Protein 1QW2 (pdb70)

Radius of gyration: 13.78 Å; Cα contacts (8 Å, |Δi|>4): 180; chains: 1; bounding box: 26×40×32 Å

Sequence (97 aa):
NYFQGHMQIDSIEIGGKVYQFFKSDLGNAPLLFIKGSKGYACGYLNETSNKVGDIAVRVGVKTLDDLSAKVVEASQEAQKVGINPGDVLRNVIDKLG

Solvent-accessible surface area: 6089 Å² total

CATH classification: 3.30.1980.10

Foldseek 3Di:
DDDDPKDDWDWDADPNFIWIWDWICDDPAIDIKIAGPQAIEEPVDDVVCQVVVGFYFYFVDRDPVVCQTFTQDTHPNVVVVPHDGGHRCVVCVVVRD

InterPro domains:
  IPR014931 Protein of unknown function DUF1805 [PF08827] (37-95)
  IPR036493 Hypothetical protein YunC superfamily [G3DSA:3.30.1980.10] (1-95)
  IPR036493 Hypothetical protein YunC superfamily [SSF102891] (1-95)

Secondary structure (DSSP, 8-state):
--------EEEEEETTEEEEEEEE--SSS-EEEEE-SS-B--TT---HHHHTT--BEE----SS----SBPSEE-HHHHHTT--TT-BHHHHGGGG-

B-factor: mean 19.87, std 9.36, range [7.32, 68.82]

Structure (mmCIF, N/CA/C/O backbone):
data_1QW2
#
_entry.id   1QW2
#
_cell.length_a   35.642
_cell.length_b   48.060
_cell.length_c   110.382
_cell.angle_alpha   90.00
_cell.angle_beta   90.00
_cell.angle_gamma   90.00
#
_symmetry.space_group_name_H-M   'I 2 2 2'
#
loop_
_entity.id
_entity.type
_entity.pdbx_description
1 polymer 'conserved hypothetical protein TA1206'
2 water water
#
loop_
_atom_site.group_PDB
_atom_site.id
_atom_site.type_symbol
_atom_site.label_atom_id
_atom_site.label_alt_id
_atom_site.label_comp_id
_atom_site.label_asym_id
_atom_site.label_entity_id
_atom_site.label_seq_id
_atom_site.pdbx_PDB_ins_code
_atom_site.Cartn_x
_atom_site.Cartn_y
_atom_site.Cartn_z
_atom_site.occupancy
_atom_site.B_iso_or_equiv
_atom_site.auth_seq_id
_atom_site.auth_comp_id
_atom_site.auth_asym_id
_atom_site.auth_atom_id
_atom_site.pdbx_PDB_model_num
ATOM 1 N N . ASN A 1 1 ? 34.167 7.405 60.179 1.00 38.82 14 ASN A N 1
ATOM 2 C CA . ASN A 1 1 ? 33.223 6.763 61.136 1.00 38.90 14 ASN A CA 1
ATOM 3 C C . ASN A 1 1 ? 31.787 6.879 60.641 1.00 38.33 14 ASN A C 1
ATOM 4 O O . ASN A 1 1 ? 30.885 6.233 61.175 1.00 39.36 14 ASN A O 1
ATOM 9 N N . TYR A 1 2 ? 31.579 7.703 59.620 1.00 36.98 15 TYR A N 1
ATOM 10 C CA . TYR A 1 2 ? 30.247 7.902 59.063 1.00 35.08 15 TYR A CA 1
ATOM 11 C C . TYR A 1 2 ? 30.307 8.197 57.570 1.00 34.75 15 TYR A C 1
ATOM 12 O O . TYR A 1 2 ? 31.374 8.479 57.023 1.00 34.93 15 TYR A O 1
ATOM 21 N N . PHE A 1 3 ? 29.151 8.132 56.920 1.00 33.88 16 PHE A N 1
ATOM 22 C CA . PHE A 1 3 ? 29.048 8.401 55.492 1.00 33.85 16 PHE A CA 1
ATOM 23 C C . PHE A 1 3 ? 28.110 9.579 55.257 1.00 33.23 16 PHE A C 1
ATOM 24 O O . PHE A 1 3 ? 27.000 9.607 55.788 1.00 33.12 16 PHE A O 1
ATOM 32 N N . GLN A 1 4 ? 28.554 10.552 54.468 1.00 33.32 17 GLN A N 1
ATOM 33 C CA . GLN A 1 4 ? 27.724 11.715 54.170 1.00 33.00 17 GLN A CA 1
ATOM 34 C C . GLN A 1 4 ? 26.930 11.452 52.897 1.00 31.38 17 GLN A C 1
ATOM 35 O O . GLN A 1 4 ? 27.471 11.525 51.791 1.00 32.89 17 GLN A O 1
ATOM 41 N N . GLY A 1 5 ? 25.647 11.144 53.057 1.00 29.71 18 GLY A N 1
ATOM 42 C CA . GLY A 1 5 ? 24.802 10.864 51.910 1.00 27.94 18 GLY A CA 1
ATOM 43 C C . GLY A 1 5 ? 24.352 12.106 51.165 1.00 27.26 18 GLY A C 1
ATOM 44 O O . GLY A 1 5 ? 24.224 12.093 49.940 1.00 27.41 18 GLY A O 1
ATOM 45 N N . HIS A 1 6 ? 24.105 13.181 51.905 1.00 24.26 19 HIS A N 1
ATOM 46 C CA . HIS A 1 6 ? 23.668 14.431 51.301 1.00 21.49 19 HIS A CA 1
ATOM 47 C C . HIS A 1 6 ? 24.129 15.621 52.134 1.00 20.07 19 HIS A C 1
ATOM 48 O O . HIS A 1 6 ? 24.147 15.558 53.362 1.00 20.21 19 HIS A O 1
ATOM 55 N N . MET A 1 7 ? 24.504 16.704 51.461 1.00 18.32 20 MET A N 1
ATOM 56 C CA . MET A 1 7 ? 24.953 17.907 52.149 1.00 16.12 20 MET A CA 1
ATOM 57 C C . MET A 1 7 ? 24.247 19.124 51.583 1.00 14.67 20 MET A C 1
ATOM 58 O O . MET A 1 7 ? 24.020 19.218 50.377 1.00 14.70 20 MET A O 1
ATOM 71 N N . GLN A 1 9 ? 23.892 23.598 52.276 1.00 12.06 22 GLN A N 1
ATOM 72 C CA . GLN A 1 9 ? 24.349 24.802 52.947 1.00 15.19 22 GLN A CA 1
ATOM 73 C C . GLN A 1 9 ? 23.378 25.914 52.605 1.00 15.35 22 GLN A C 1
ATOM 74 O O . GLN A 1 9 ? 22.999 26.082 51.446 1.00 14.66 22 GLN A O 1
ATOM 80 N N . ILE A 1 10 ? 22.971 26.668 53.617 1.00 14.61 23 ILE A N 1
A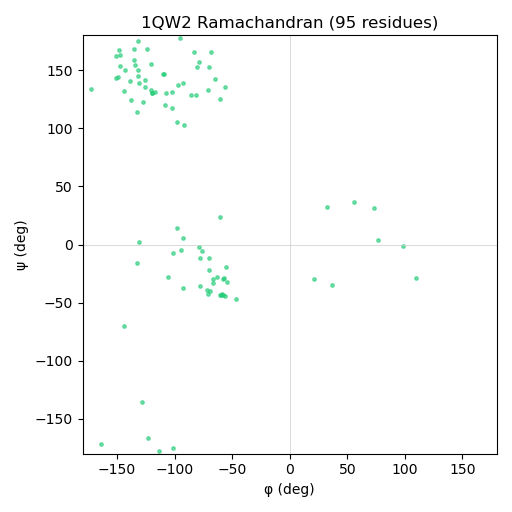TOM 81 C CA . ILE A 1 10 ? 22.046 27.774 53.427 1.00 17.39 23 ILE A CA 1
ATOM 82 C C . ILE A 1 10 ? 22.638 28.955 54.173 1.00 17.49 23 ILE A C 1
ATOM 83 O O . ILE A 1 10 ? 22.745 28.932 55.397 1.00 17.74 23 ILE A O 1
ATOM 88 N N . ASP A 1 11 ? 23.032 29.986 53.439 1.00 17.12 24 ASP A N 1
ATOM 89 C CA . ASP A 1 11 ? 23.630 31.150 54.068 1.00 16.91 24 ASP A CA 1
ATOM 90 C C . ASP A 1 11 ? 22.930 32.437 53.694 1.00 18.63 24 ASP A C 1
ATOM 91 O O . ASP A 1 11 ? 22.497 32.617 52.558 1.00 18.46 24 ASP A O 1
ATOM 96 N N . SER A 1 12 ? 22.814 33.329 54.668 1.00 17.86 25 SER A N 1
ATOM 97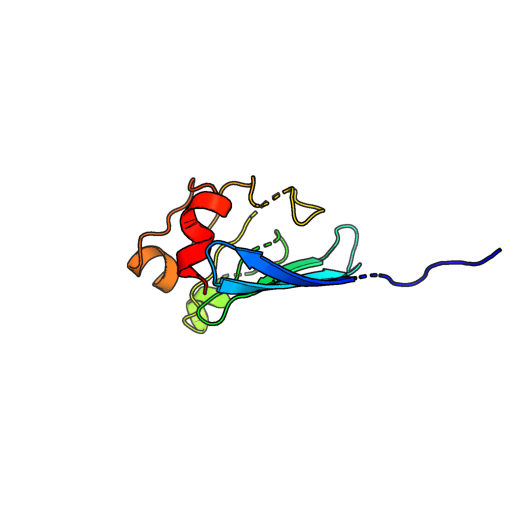 C CA . SER A 1 12 ? 22.214 34.630 54.436 1.00 20.25 25 SER A CA 1
ATOM 98 C C . SER A 1 12 ? 23.403 35.570 54.348 1.00 20.52 25 SER A C 1
ATOM 99 O O . SER A 1 12 ? 24.168 35.704 55.303 1.00 22.66 25 SER A O 1
ATOM 102 N N . ILE A 1 13 ? 23.575 36.202 53.195 1.00 21.39 26 ILE A N 1
ATOM 103 C CA . ILE A 1 13 ? 24.691 37.112 53.011 1.00 22.62 26 ILE A CA 1
ATOM 104 C C . ILE A 1 13 ? 24.207 38.507 52.667 1.00 23.53 26 ILE A C 1
ATOM 105 O O . ILE A 1 13 ? 23.103 38.687 52.153 1.00 23.28 26 ILE A O 1
ATOM 110 N N . GLU A 1 14 ? 25.040 39.496 52.967 1.00 24.56 27 GLU A N 1
ATOM 111 C CA . GLU A 1 14 ? 24.703 40.879 52.685 1.00 26.23 27 GLU A CA 1
ATOM 112 C C . GLU A 1 14 ? 25.741 41.463 51.739 1.00 26.55 27 GLU A C 1
ATOM 113 O O . GLU A 1 14 ? 26.946 41.326 51.957 1.00 25.10 27 GLU A O 1
ATOM 119 N N . ILE A 1 15 ? 25.259 42.100 50.678 1.00 27.14 28 ILE A N 1
ATOM 120 C CA . ILE A 1 15 ? 26.125 42.716 49.685 1.00 28.84 28 ILE A CA 1
ATOM 121 C C . ILE A 1 15 ? 25.528 44.065 49.322 1.00 29.82 28 ILE A C 1
ATOM 122 O O . ILE A 1 15 ? 24.365 44.148 48.930 1.00 30.07 28 ILE A O 1
ATOM 127 N N . GLY A 1 16 ? 26.323 45.120 49.460 1.00 31.25 29 GLY A N 1
ATOM 128 C CA . GLY A 1 16 ? 25.836 46.448 49.140 1.00 31.55 29 GLY A CA 1
ATOM 129 C C . GLY A 1 16 ? 24.576 46.797 49.909 1.00 31.91 29 GLY A C 1
ATOM 130 O O . GLY A 1 16 ? 23.682 47.455 49.379 1.00 33.31 29 GLY A O 1
ATOM 131 N N . 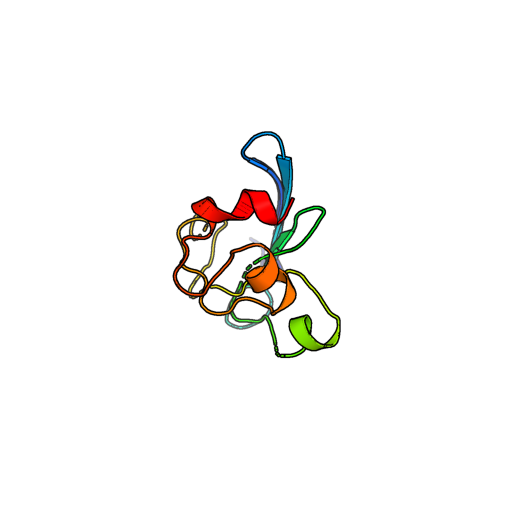GLY A 1 17 ? 24.499 46.343 51.156 1.00 31.96 30 GLY A N 1
ATOM 132 C CA . GLY A 1 17 ? 23.340 46.631 51.982 1.00 31.39 30 GLY A CA 1
ATOM 133 C C . GLY A 1 17 ? 22.097 45.818 51.672 1.00 31.04 30 GLY A C 1
ATOM 134 O O . GLY A 1 17 ? 21.043 46.040 52.269 1.00 31.64 30 GLY A O 1
ATOM 135 N N . LYS A 1 18 ? 22.208 44.877 50.740 1.00 29.64 31 LYS A N 1
ATOM 136 C CA . LYS A 1 18 ? 21.070 44.039 50.379 1.00 27.87 31 LYS A CA 1
ATOM 137 C C . LYS A 1 18 ? 21.284 42.610 50.863 1.00 25.36 31 LYS A C 1
ATOM 138 O O . LYS A 1 18 ? 22.413 42.124 50.909 1.00 24.58 31 LYS A O 1
ATOM 144 N N . VAL A 1 19 ? 20.193 41.946 51.230 1.00 24.88 32 VAL A N 1
ATOM 145 C CA . VAL A 1 19 ? 20.264 40.574 51.721 1.00 23.26 32 VAL A CA 1
ATOM 146 C C . VAL A 1 19 ? 19.965 39.564 50.619 1.00 21.47 32 VAL A C 1
ATOM 147 O O . VAL A 1 19 ? 19.037 39.742 49.828 1.00 22.18 32 VAL A O 1
ATOM 151 N N . TYR A 1 20 ? 20.759 38.499 50.579 1.00 18.28 33 TYR A N 1
ATOM 152 C CA . TYR A 1 20 ? 20.604 37.450 49.579 1.00 17.20 33 TYR A CA 1
ATOM 153 C C . TYR A 1 20 ? 20.683 36.090 50.250 1.00 16.67 33 TYR A C 1
ATOM 154 O O . TYR A 1 20 ? 21.302 35.939 51.304 1.00 17.50 33 TYR A O 1
ATOM 163 N N . GLN A 1 21 ? 20.057 35.097 49.633 1.00 15.40 34 GLN A N 1
ATOM 164 C CA . GLN A 1 21 ? 20.094 33.747 50.164 1.00 16.19 34 GLN A CA 1
ATOM 165 C C . GLN A 1 21 ? 20.974 32.899 49.256 1.00 15.06 34 GLN A C 1
ATOM 166 O O . GLN A 1 21 ? 20.709 32.788 48.057 1.00 14.41 34 GLN A O 1
ATOM 172 N N . PHE A 1 22 ? 22.040 32.339 49.816 1.00 13.32 35 PHE A N 1
ATOM 173 C CA . PHE A 1 22 ? 22.927 31.472 49.056 1.00 13.03 35 PHE A CA 1
ATOM 174 C C . PHE A 1 22 ? 22.591 30.042 49.444 1.00 12.26 35 PHE A C 1
ATOM 175 O O . PHE A 1 22 ? 22.492 29.716 50.628 1.00 13.53 35 PHE A O 1
ATOM 183 N N . PHE A 1 23 ? 22.411 29.193 48.443 1.00 10.96 36 PHE A N 1
ATOM 184 C CA . PHE A 1 23 ? 22.090 27.798 48.684 1.00 11.27 36 PHE A CA 1
ATOM 185 C C . PHE A 1 23 ? 23.000 26.900 47.865 1.00 11.33 36 PHE A C 1
ATOM 186 O O . PHE A 1 23 ? 23.310 27.201 46.715 1.00 10.64 36 PHE A O 1
ATOM 194 N N . LYS A 1 24 ? 23.445 25.810 48.476 1.00 10.72 37 LYS A N 1
ATOM 195 C CA . LYS A 1 24 ? 24.285 24.832 47.803 1.00 10.66 37 LYS A CA 1
ATOM 196 C C . LYS A 1 24 ? 23.900 23.462 48.327 1.00 12.11 37 LYS A C 1
ATOM 197 O O . LYS A 1 24 ? 23.783 23.256 49.533 1.00 12.64 37 LYS A O 1
ATOM 203 N N . SER A 1 25 ? 23.703 22.523 47.416 1.00 10.84 38 SER A N 1
ATOM 204 C CA . SER A 1 25 ? 23.318 21.179 47.796 1.00 13.10 38 SER A CA 1
ATOM 205 C C . SER A 1 25 ? 23.904 20.191 46.814 1.00 13.38 38 SER A C 1
ATOM 206 O O . SER A 1 25 ? 24.186 20.541 45.666 1.00 11.80 38 SER A O 1
ATOM 209 N N . ASP A 1 26 ? 24.119 18.962 47.266 1.00 14.41 39 ASP A N 1
ATOM 210 C CA . ASP A 1 26 ? 24.595 17.947 46.350 1.00 15.15 39 ASP A CA 1
ATOM 211 C C . ASP A 1 26 ? 23.356 17.735 45.491 1.00 14.78 39 ASP A C 1
ATOM 212 O O . ASP A 1 26 ? 22.233 17.972 45.944 1.00 15.87 39 ASP A O 1
ATOM 217 N N . LEU A 1 27 ? 23.545 17.323 44.250 1.00 12.69 40 LEU A N 1
ATOM 218 C CA . LEU A 1 27 ? 22.409 17.045 43.388 1.00 12.85 40 LEU A CA 1
ATOM 219 C C . LEU A 1 27 ? 22.807 15.854 42.536 1.00 13.48 40 LEU A C 1
ATOM 220 O O . LEU A 1 27 ? 22.300 14.751 42.725 1.00 14.68 40 LEU A O 1
ATOM 225 N N . GLY A 1 28 ? 23.737 16.077 41.615 1.00 13.69 41 GLY A N 1
ATOM 226 C CA . GLY A 1 28 ? 24.195 14.998 40.758 1.00 15.93 41 GLY A CA 1
ATOM 227 C C . GLY A 1 28 ? 25.707 14.928 40.797 1.00 15.77 41 GLY A C 1
ATOM 228 O O . GLY A 1 28 ? 26.307 15.014 41.872 1.00 17.97 41 GLY A O 1
ATOM 229 N N . ASN A 1 29 ? 26.330 14.774 39.633 1.00 16.13 42 ASN A N 1
ATOM 230 C CA . ASN A 1 29 ? 27.783 14.720 39.572 1.00 17.03 42 ASN A CA 1
ATOM 231 C C . ASN A 1 29 ? 28.359 16.119 39.724 1.00 17.64 42 ASN A C 1
ATOM 232 O O . ASN A 1 29 ? 29.575 16.309 39.806 1.00 17.88 42 ASN A O 1
ATOM 237 N N . ALA A 1 30 ? 27.459 17.096 39.763 1.00 15.04 43 ALA A N 1
ATOM 238 C CA . ALA A 1 30 ? 27.811 18.493 39.963 1.00 14.26 43 ALA A CA 1
ATOM 239 C C . ALA A 1 30 ? 26.859 18.969 41.054 1.00 12.51 43 ALA A C 1
ATOM 240 O O . ALA A 1 30 ? 25.756 18.441 41.190 1.00 12.08 43 ALA A O 1
ATOM 242 N N . PRO A 1 31 ? 27.280 19.945 41.869 1.00 13.59 44 PRO A N 1
ATOM 243 C CA . PRO A 1 31 ? 26.382 20.426 42.922 1.00 11.92 44 PRO A CA 1
ATOM 244 C C . PRO A 1 31 ? 25.409 21.455 42.357 1.00 11.94 44 PRO A C 1
ATOM 245 O O . PRO A 1 31 ? 25.599 21.966 41.257 1.00 11.95 44 PRO A O 1
ATOM 249 N N . LEU A 1 32 ? 24.360 21.744 43.116 1.00 11.11 45 LEU A N 1
ATOM 250 C CA . LEU A 1 32 ? 23.385 22.743 42.718 1.00 10.33 45 LEU A CA 1
ATOM 251 C C . LEU A 1 32 ? 23.622 23.934 43.629 1.00 10.03 45 LEU A C 1
ATOM 252 O O . LEU A 1 32 ? 23.729 23.777 44.842 1.00 9.76 45 LEU A O 1
ATOM 257 N N . LEU A 1 33 ? 23.741 25.122 43.054 1.00 9.78 46 LEU A N 1
ATOM 258 C CA . LEU A 1 33 ? 23.911 26.300 43.879 1.00 11.46 46 LEU A CA 1
ATOM 259 C C . LEU A 1 33 ? 23.305 27.516 43.218 1.00 9.32 46 LEU A C 1
ATOM 260 O O . LEU A 1 33 ? 23.308 27.644 41.993 1.00 9.58 46 LEU A O 1
ATOM 265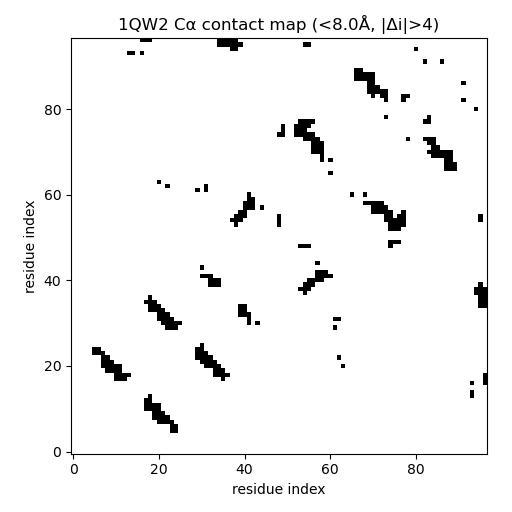 N N . PHE A 1 34 ? 22.743 28.384 44.048 1.00 9.01 47 PHE A N 1
ATOM 266 C CA . PHE A 1 34 ? 22.139 29.610 43.568 1.00 7.97 47 PHE A CA 1
ATOM 267 C C . PHE A 1 34 ? 22.218 30.699 44.624 1.00 9.39 47 PHE A C 1
ATOM 268 O O . PHE A 1 34 ? 22.491 30.431 45.797 1.00 9.84 47 PHE A O 1
ATOM 276 N N . ILE A 1 35 ? 22.034 31.935 44.176 1.00 8.86 48 ILE A N 1
ATOM 277 C CA . ILE A 1 35 ? 22.014 33.103 45.041 1.00 10.70 48 ILE A CA 1
ATOM 278 C C . ILE A 1 35 ? 20.708 33.792 44.675 1.00 11.89 48 ILE A C 1
ATOM 279 O O . ILE A 1 35 ? 20.484 34.127 43.511 1.00 12.62 48 ILE A O 1
ATOM 284 N N . LYS A 1 36 ? 19.844 33.998 45.658 1.00 12.09 49 LYS A N 1
ATOM 285 C CA . LYS A 1 36 ? 18.561 34.623 45.384 1.00 13.31 49 LYS A CA 1
ATOM 286 C C . LYS A 1 36 ? 18.327 35.915 46.146 1.00 13.88 49 LYS A C 1
ATOM 287 O O . LYS A 1 36 ? 18.570 35.997 47.349 1.00 13.91 49 LYS A O 1
ATOM 293 N N . GLY A 1 37 ? 17.862 36.926 45.418 1.00 13.86 50 GLY A N 1
ATOM 294 C CA . GLY A 1 37 ? 17.560 38.213 46.010 1.00 16.45 50 GLY A CA 1
ATOM 295 C C . GLY A 1 37 ? 16.061 38.412 45.921 1.00 17.05 50 GLY A C 1
ATOM 296 O O . GLY A 1 37 ? 15.350 37.533 45.441 1.00 17.77 50 GLY A O 1
ATOM 297 N N . SER A 1 38 ? 15.571 39.563 46.369 1.00 19.40 51 SER A N 1
ATOM 298 C CA . SER A 1 38 ? 14.139 39.825 46.333 1.00 20.41 51 SER A CA 1
ATOM 299 C C . SER A 1 38 ? 13.580 40.032 44.926 1.00 20.73 51 SER A C 1
ATOM 300 O O . SER A 1 38 ? 12.387 39.843 44.700 1.00 22.50 51 SER A O 1
ATOM 303 N N . LYS A 1 39 ? 14.440 40.399 43.980 1.00 17.75 52 LYS A N 1
ATOM 304 C CA . LYS A 1 39 ? 13.997 40.654 42.611 1.00 18.67 52 LYS A CA 1
ATOM 305 C C . LYS A 1 39 ? 14.363 39.578 41.591 1.00 16.58 52 LYS A C 1
ATOM 306 O O . LYS A 1 39 ? 13.671 39.408 40.587 1.00 16.20 52 LYS A O 1
ATOM 312 N N . GLY A 1 40 ? 15.456 38.864 41.835 1.00 14.49 53 GLY A N 1
ATOM 313 C CA . GLY A 1 40 ? 15.872 37.837 40.897 1.00 12.08 53 GLY A CA 1
ATOM 314 C C . GLY A 1 40 ? 16.888 36.889 41.501 1.00 10.99 53 GLY A C 1
ATOM 315 O O . GLY A 1 40 ? 17.175 36.953 42.695 1.00 11.16 53 GLY A O 1
ATOM 316 N N . TYR A 1 41 ? 17.449 36.018 40.671 1.00 10.36 54 TYR A N 1
ATOM 317 C CA . TYR A 1 41 ? 18.413 35.046 41.156 1.00 9.88 54 TYR A CA 1
ATOM 318 C C . TYR A 1 41 ? 19.485 34.695 40.133 1.00 9.65 54 TYR A C 1
ATOM 319 O O . TYR A 1 41 ? 19.351 34.978 38.937 1.00 8.99 54 TYR A O 1
ATOM 328 N N . ALA A 1 42 ? 20.563 34.098 40.632 1.00 8.87 55 ALA A N 1
ATOM 329 C CA . ALA A 1 42 ? 21.670 33.630 39.806 1.00 8.45 55 ALA A CA 1
ATOM 330 C C . ALA A 1 42 ? 21.798 32.156 40.157 1.00 7.86 55 ALA A C 1
ATOM 331 O O . ALA A 1 42 ? 21.717 31.787 41.327 1.00 9.12 55 ALA A O 1
ATOM 341 N N . CYS A 1 44 ? 23.705 28.131 39.000 1.00 10.07 57 CYS A N 1
ATOM 342 C CA . CYS A 1 44 ? 24.739 27.385 38.295 1.00 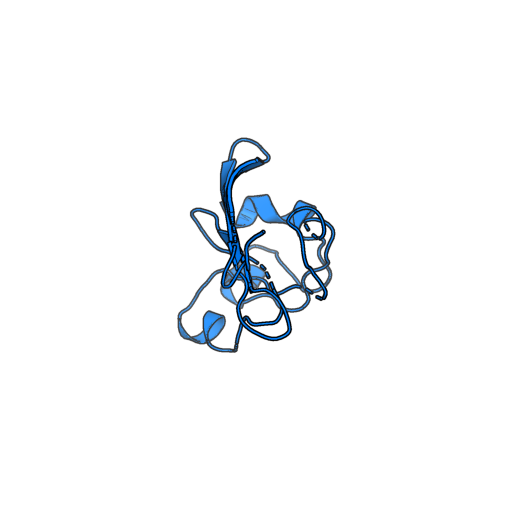8.98 57 CYS A CA 1
ATOM 343 C C . CYS A 1 44 ? 24.206 26.808 36.985 1.00 9.69 57 CYS A C 1
ATOM 344 O O . CYS A 1 44 ? 23.060 27.051 36.606 1.00 8.71 57 CYS A O 1
ATOM 347 N N . GLY A 1 45 ? 25.046 26.019 36.317 1.00 10.23 58 GLY A N 1
ATOM 348 C CA . GLY A 1 45 ? 24.696 25.413 35.041 1.00 10.29 58 GLY A CA 1
ATOM 349 C C . GLY A 1 45 ? 23.435 24.568 34.963 1.00 8.01 58 GLY A C 1
ATOM 350 O O . GLY A 1 45 ? 22.922 24.330 33.870 1.00 8.83 58 GLY A O 1
ATOM 351 N N . TYR A 1 46 ? 22.933 24.098 36.100 1.00 8.72 59 TYR A N 1
ATOM 352 C CA . TYR A 1 46 ? 21.718 23.294 36.087 1.00 7.90 59 TYR A CA 1
ATOM 353 C C . TYR A 1 46 ? 20.473 24.117 35.747 1.00 7.99 59 TYR A C 1
ATOM 354 O O . TYR A 1 46 ? 19.413 23.554 35.471 1.00 9.10 59 TYR A O 1
ATOM 363 N N . LEU A 1 47 ? 20.600 25.441 35.743 1.00 7.90 60 LEU A N 1
ATOM 364 C CA . LEU A 1 47 ? 19.457 26.290 35.421 1.00 7.32 60 LEU A CA 1
ATOM 365 C C . LEU A 1 47 ? 19.075 26.228 33.952 1.00 8.30 60 LEU A C 1
ATOM 366 O O . LEU A 1 47 ? 19.928 26.320 33.068 1.00 9.13 60 LEU A O 1
ATOM 371 N N . ASN A 1 48 ? 17.778 26.058 33.707 1.00 7.38 61 ASN A N 1
ATOM 372 C CA . ASN A 1 48 ? 17.230 26.028 32.356 1.00 8.77 61 ASN A CA 1
ATOM 373 C C . ASN A 1 48 ? 16.757 27.458 32.083 1.00 8.82 61 ASN A C 1
ATOM 374 O O . ASN A 1 48 ? 15.714 27.873 32.588 1.00 9.53 61 ASN A O 1
ATOM 387 N N . GLU A 1 50 ? 15.495 28.695 29.468 1.00 9.27 63 GLU A N 1
ATOM 388 C CA . GLU A 1 50 ? 14.240 28.763 28.732 1.00 10.14 63 GLU A CA 1
ATOM 389 C C . GLU A 1 50 ? 13.080 28.841 29.722 1.00 10.83 63 GLU A C 1
ATOM 390 O O . GLU A 1 50 ? 12.077 29.513 29.476 1.00 10.89 63 GLU A O 1
ATOM 396 N N . THR A 1 51 ? 13.222 28.160 30.854 1.00 10.25 64 THR A N 1
ATOM 397 C CA . THR A 1 51 ? 12.176 28.182 31.865 1.00 9.31 64 THR A CA 1
ATOM 398 C C . THR A 1 51 ? 12.125 29.556 32.531 1.00 8.78 64 THR A C 1
ATOM 399 O O . THR A 1 51 ? 11.047 30.109 32.755 1.00 10.66 64 THR A O 1
ATOM 403 N N . SER A 1 52 ? 13.291 30.114 32.841 1.00 9.00 65 SER A N 1
ATOM 404 C CA . SER A 1 52 ? 13.348 31.432 33.459 1.00 8.68 65 SER A CA 1
ATOM 405 C C . SER A 1 52 ? 12.654 32.456 32.564 1.00 8.81 65 SER A C 1
ATOM 406 O O . SER A 1 52 ? 11.914 33.316 33.050 1.00 10.38 65 SER A O 1
ATOM 409 N N . ASN A 1 53 ? 12.910 32.378 31.262 1.00 10.11 66 ASN A N 1
ATOM 410 C CA . ASN A 1 53 ? 12.288 33.312 30.329 1.00 9.94 66 ASN A CA 1
ATOM 411 C C . ASN A 1 53 ? 10.792 33.053 30.219 1.00 10.35 66 ASN A C 1
ATOM 412 O O . ASN A 1 53 ? 10.003 33.991 30.149 1.00 11.38 66 ASN A O 1
ATOM 417 N N . LYS A 1 54 ? 10.408 31.780 30.204 1.00 11.07 67 LYS A N 1
ATOM 418 C CA . LYS A 1 54 ? 9.003 31.415 30.092 1.00 12.85 67 LYS A CA 1
ATOM 419 C C . LYS A 1 54 ? 8.158 32.053 31.184 1.00 14.39 67 LYS A C 1
ATOM 420 O O . LYS A 1 54 ? 7.077 32.578 30.911 1.00 14.56 67 LYS A O 1
ATOM 426 N N . VAL A 1 55 ? 8.652 32.020 32.418 1.00 12.40 68 VAL A N 1
ATOM 427 C CA . VAL A 1 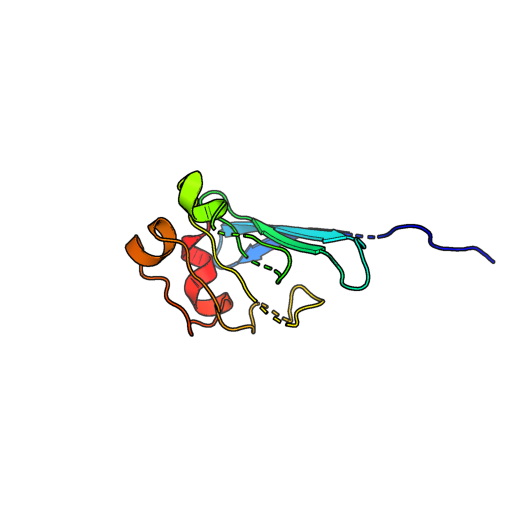55 ? 7.899 32.576 33.536 1.00 13.06 68 VAL A CA 1
ATOM 428 C C . VAL A 1 55 ? 8.206 34.032 33.879 1.00 13.56 68 VAL A C 1
ATOM 429 O O . VAL A 1 55 ? 7.698 34.564 34.869 1.00 14.57 68 VAL A O 1
ATOM 433 N N . GLY A 1 56 ? 9.036 34.672 33.059 1.00 13.05 69 GLY A N 1
ATOM 434 C CA . GLY A 1 56 ? 9.362 36.076 33.266 1.00 14.33 69 GLY A CA 1
ATOM 435 C C . GLY A 1 56 ? 10.274 36.447 34.420 1.00 13.09 69 GLY A C 1
ATOM 436 O O . GLY A 1 56 ? 10.153 37.536 34.984 1.00 14.48 69 GLY A O 1
ATOM 437 N N . ASP A 1 57 ? 11.200 35.562 34.768 1.00 11.87 70 ASP A N 1
ATOM 438 C CA . ASP A 1 57 ? 12.126 35.830 35.863 1.00 11.10 70 ASP A CA 1
ATOM 439 C C . ASP A 1 57 ? 13.273 36.750 35.478 1.00 9.95 70 ASP A C 1
ATOM 440 O O . ASP A 1 57 ? 13.619 36.877 34.305 1.00 11.41 70 ASP A O 1
ATOM 445 N N . ILE A 1 58 ? 13.853 37.389 36.489 1.00 9.90 71 ILE A N 1
ATOM 446 C CA . ILE A 1 58 ? 15.051 38.188 36.303 1.00 10.05 71 ILE A CA 1
ATOM 447 C C . ILE A 1 58 ? 16.046 37.122 36.760 1.00 10.28 71 ILE A C 1
ATOM 448 O O . ILE A 1 58 ? 16.148 36.823 37.956 1.00 10.83 71 ILE A O 1
ATOM 453 N N . ALA A 1 59 ? 16.759 36.526 35.814 1.00 9.76 72 ALA A N 1
ATOM 454 C CA . ALA A 1 59 ? 17.688 35.461 36.156 1.00 10.47 72 ALA A CA 1
ATOM 455 C C . ALA A 1 59 ? 18.970 35.460 35.351 1.00 9.43 72 ALA A C 1
ATOM 456 O O . ALA A 1 59 ? 19.000 35.892 34.201 1.00 9.39 72 ALA A O 1
ATOM 458 N N . VAL A 1 60 ? 20.036 34.972 35.974 1.00 9.91 73 VAL A N 1
ATOM 459 C CA . VAL A 1 60 ? 21.317 34.847 35.298 1.00 9.33 73 VAL A CA 1
ATOM 460 C C . VAL A 1 60 ? 21.853 33.445 35.558 1.00 8.13 73 VAL A C 1
ATOM 461 O O . VAL A 1 60 ? 21.643 32.861 36.629 1.00 9.84 73 VAL A O 1
ATOM 465 N N . ARG A 1 61 ? 22.534 32.904 34.559 1.00 9.51 74 ARG A N 1
ATOM 466 C CA . ARG A 1 61 ? 23.100 31.570 34.644 1.00 9.65 74 ARG A CA 1
ATOM 467 C C . ARG A 1 61 ? 24.615 31.682 34.534 1.00 10.04 74 ARG A C 1
ATOM 468 O O . ARG A 1 61 ? 25.123 32.390 33.664 1.00 11.18 74 ARG A O 1
ATOM 476 N N . VAL A 1 62 ? 25.327 31.023 35.444 1.00 9.90 75 VAL A N 1
ATOM 477 C CA . VAL A 1 62 ? 26.791 31.015 35.426 1.00 12.23 75 VAL A CA 1
ATOM 478 C C . VAL A 1 62 ? 27.202 29.550 35.363 1.00 14.00 75 VAL A C 1
ATOM 479 O O . VAL A 1 62 ? 26.410 28.668 35.700 1.00 13.45 75 VAL A O 1
ATOM 491 N N . GLY A 1 64 ? 30.522 26.385 35.754 1.00 21.27 77 GLY A N 1
ATOM 492 C CA . GLY A 1 64 ? 31.782 26.001 36.369 1.00 23.29 77 GLY A CA 1
ATOM 493 C C . GLY A 1 64 ? 31.999 26.516 37.777 1.00 23.46 77 GLY A C 1
ATOM 494 O O . GLY A 1 64 ? 33.134 26.774 38.182 1.00 25.00 77 GLY A O 1
ATOM 495 N N . VAL A 1 65 ? 30.915 26.657 38.533 1.00 23.39 78 VAL A N 1
ATOM 496 C CA . VAL A 1 65 ? 31.000 27.151 39.901 1.00 21.86 78 VAL A CA 1
ATOM 497 C C . VAL A 1 65 ? 30.710 26.062 40.928 1.00 22.36 78 VAL A C 1
ATOM 498 O O . VAL A 1 65 ? 29.898 25.167 40.689 1.00 22.22 78 VAL A O 1
ATOM 502 N N . LYS A 1 66 ? 31.380 26.150 42.072 1.00 22.49 79 LYS A N 1
ATOM 503 C CA . LYS A 1 66 ? 31.199 25.179 43.142 1.00 22.90 79 LYS A CA 1
ATOM 504 C C . LYS A 1 66 ? 31.011 25.871 44.487 1.00 21.47 79 LYS A C 1
ATOM 505 O O . LYS A 1 66 ? 30.542 25.258 45.444 1.00 23.23 79 LYS A O 1
ATOM 511 N N . THR A 1 67 ? 31.364 27.152 44.554 1.00 19.69 80 THR A N 1
ATOM 512 C CA . THR A 1 67 ? 31.241 27.914 45.794 1.00 19.63 80 THR A CA 1
ATOM 513 C C . THR A 1 67 ? 30.644 29.295 45.560 1.00 17.96 80 THR A C 1
ATOM 514 O O . THR A 1 67 ? 30.529 29.751 44.421 1.00 17.58 80 THR A O 1
ATOM 518 N N . LEU A 1 68 ? 30.269 29.957 46.650 1.00 19.00 81 LEU A N 1
ATOM 519 C CA . LEU A 1 68 ? 29.705 31.298 46.575 1.00 19.62 81 LEU A CA 1
ATOM 520 C C . LEU A 1 68 ? 30.724 32.231 45.929 1.00 19.82 81 LEU A C 1
ATOM 521 O O . LEU A 1 68 ? 30.380 33.047 45.074 1.00 19.83 81 LEU A O 1
ATOM 526 N N . ASP A 1 69 ? 31.981 32.105 46.345 1.00 22.10 82 ASP A N 1
ATOM 527 C CA . ASP A 1 69 ? 33.050 32.931 45.797 1.00 24.01 82 ASP A CA 1
ATOM 528 C C . ASP A 1 69 ? 33.169 32.745 44.288 1.00 23.31 82 ASP A C 1
ATOM 529 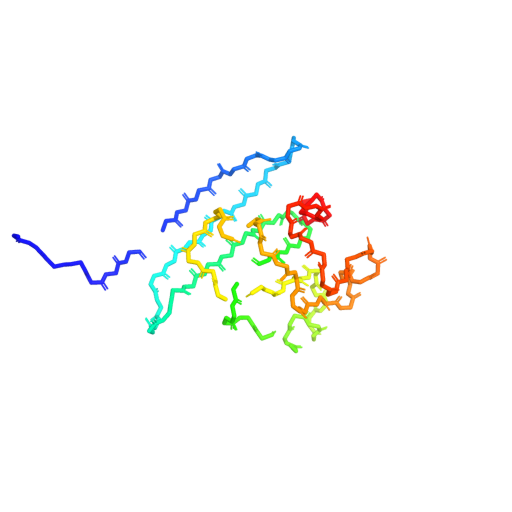O O . ASP A 1 69 ? 33.339 33.717 43.551 1.00 23.11 82 ASP A O 1
ATOM 534 N N . ASP A 1 70 ? 33.082 31.498 43.833 1.00 22.21 83 ASP A N 1
ATOM 535 C CA . ASP A 1 70 ? 33.171 31.210 42.404 1.00 22.46 83 ASP A CA 1
ATOM 536 C C . ASP A 1 70 ? 32.044 31.909 41.652 1.00 21.07 83 ASP A C 1
ATOM 537 O O . ASP A 1 70 ? 32.261 32.489 40.587 1.00 20.76 83 ASP A O 1
ATOM 550 N N . LEU A 1 72 ? 30.244 34.649 42.504 1.00 17.96 85 LEU A N 1
ATOM 551 C CA . LEU A 1 72 ? 30.406 36.097 42.479 1.00 18.23 85 LEU A CA 1
ATOM 552 C C . LEU A 1 72 ? 31.474 36.560 41.493 1.00 18.49 85 LEU A C 1
ATOM 553 O O . LEU A 1 72 ? 31.383 37.659 40.942 1.00 18.62 85 LEU A O 1
ATOM 558 N N . SER A 1 73 ? 32.478 35.720 41.267 1.00 20.32 86 SER A N 1
ATOM 559 C CA . SER A 1 73 ? 33.561 36.055 40.348 1.00 21.55 86 SER A CA 1
ATOM 560 C C . SER A 1 73 ? 33.314 35.513 38.944 1.00 21.59 86 SER A C 1
ATOM 561 O O . SER A 1 73 ? 34.081 35.792 38.022 1.00 23.57 86 SER A O 1
ATOM 564 N N . ALA A 1 74 ? 32.238 34.751 38.779 1.00 20.11 87 ALA A N 1
ATOM 565 C CA . ALA A 1 74 ? 31.913 34.170 37.482 1.00 19.01 87 ALA A CA 1
ATOM 566 C C . ALA A 1 74 ? 31.215 35.157 36.558 1.00 17.34 87 ALA A C 1
ATOM 567 O O . ALA A 1 74 ? 30.546 36.087 37.009 1.00 17.83 87 ALA A O 1
ATOM 569 N N . LYS A 1 75 ? 31.380 34.949 35.257 1.00 17.45 88 LYS A N 1
ATOM 570 C CA . LYS A 1 75 ? 30.745 35.815 34.277 1.00 16.92 88 LYS A CA 1
ATOM 571 C C . LYS A 1 75 ? 29.403 35.228 33.864 1.00 15.13 88 LYS A C 1
ATOM 572 O O . LYS A 1 75 ? 29.264 34.013 33.701 1.00 15.74 88 LYS A O 1
ATOM 578 N N . VAL A 1 76 ? 28.414 36.102 33.721 1.00 13.27 89 VAL A N 1
ATOM 579 C CA . VAL A 1 76 ? 27.079 35.700 33.312 1.00 11.95 89 VAL A CA 1
ATOM 580 C C . VAL A 1 76 ? 27.177 35.055 31.937 1.00 12.07 89 VAL A C 1
ATOM 581 O O . VAL A 1 76 ? 27.716 35.660 31.012 1.00 12.57 89 VAL A O 1
ATOM 585 N N . VAL A 1 77 ? 26.676 33.830 31.803 1.00 10.57 90 VAL A N 1
ATOM 586 C CA . VAL A 1 77 ? 26.711 33.141 30.514 1.00 11.98 90 VAL A CA 1
ATOM 587 C C . VAL A 1 77 ? 25.412 33.398 29.759 1.00 12.56 90 VAL A C 1
ATOM 588 O O . VAL A 1 77 ? 25.402 33.563 28.534 1.00 12.87 90 VAL A O 1
ATOM 592 N N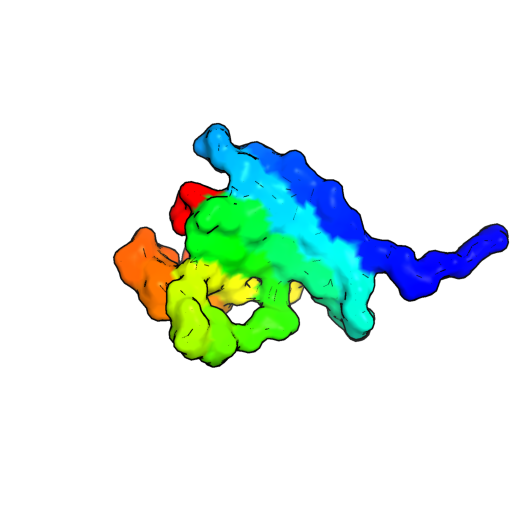 . GLU A 1 78 ? 24.315 33.438 30.506 1.00 12.24 91 GLU A N 1
ATOM 593 C CA . GLU A 1 78 ? 23.000 33.706 29.948 1.00 11.90 91 GLU A CA 1
ATOM 594 C C . GLU A 1 78 ? 22.250 34.631 30.895 1.00 11.05 91 GLU A C 1
ATOM 595 O O . GLU A 1 78 ? 22.343 34.492 32.111 1.00 11.22 91 GLU A O 1
ATOM 601 N N . ALA A 1 79 ? 21.519 35.580 30.327 1.00 9.74 92 ALA A N 1
ATOM 602 C CA . ALA A 1 79 ? 20.730 36.520 31.111 1.00 9.22 92 ALA A CA 1
ATOM 603 C C . ALA A 1 79 ? 19.301 36.460 30.592 1.00 9.08 92 ALA A C 1
ATOM 604 O O . ALA A 1 79 ? 19.078 36.439 29.379 1.00 10.71 92 ALA A O 1
ATOM 606 N N . SER A 1 80 ? 18.329 36.426 31.497 1.00 9.45 93 SER A N 1
ATOM 607 C CA . SER A 1 80 ? 16.936 36.365 31.069 1.00 8.83 93 SER A CA 1
ATOM 608 C C . SER A 1 80 ? 16.548 37.677 30.411 1.00 11.58 93 SER A C 1
ATOM 609 O O . SER A 1 80 ? 17.249 38.684 30.535 1.00 9.92 93 SER A O 1
ATOM 612 N N . GLN A 1 81 ? 15.419 37.665 29.715 1.00 11.69 94 GLN A N 1
ATOM 613 C CA . GLN A 1 81 ? 14.952 38.869 29.047 1.00 12.05 94 GLN A CA 1
ATOM 614 C C . GLN A 1 81 ? 14.705 39.991 30.054 1.00 11.70 94 GLN A C 1
ATOM 615 O O . GLN A 1 81 ? 15.084 41.138 29.811 1.00 11.66 94 GLN A O 1
ATOM 621 N N . GLU A 1 82 ? 14.077 39.673 31.184 1.00 11.39 95 GLU A N 1
ATOM 622 C CA . GLU A 1 82 ? 13.822 40.694 32.201 1.00 12.16 95 GLU A CA 1
ATOM 623 C C . GLU A 1 82 ? 15.136 41.187 32.812 1.00 12.85 95 GLU A C 1
ATOM 624 O O . GLU A 1 82 ? 15.236 42.335 33.245 1.00 13.69 95 GLU A O 1
ATOM 630 N N . ALA A 1 83 ? 16.144 40.322 32.855 1.00 11.45 96 ALA A N 1
ATOM 631 C CA . ALA A 1 83 ? 17.435 40.712 33.405 1.00 12.00 96 ALA A CA 1
ATOM 632 C C . ALA A 1 83 ? 18.125 41.666 32.435 1.00 12.50 96 ALA A C 1
ATOM 633 O O . ALA A 1 83 ? 18.764 42.635 32.845 1.00 12.52 96 ALA A O 1
ATOM 635 N N . GLN A 1 84 ? 17.990 41.394 31.142 1.00 12.93 97 GLN A N 1
ATOM 636 C CA . GLN A 1 84 ? 18.603 42.249 30.135 1.00 14.05 97 GLN A CA 1
ATOM 637 C C . GLN A 1 84 ? 17.944 43.621 30.142 1.00 14.86 97 GLN A C 1
ATOM 638 O O . GLN A 1 84 ? 18.597 44.631 29.878 1.00 15.74 97 GLN A O 1
ATOM 644 N N . LYS A 1 85 ? 16.652 43.654 30.448 1.00 14.76 98 LYS A N 1
ATOM 645 C CA . LYS A 1 85 ? 15.923 44.917 30.495 1.00 17.43 98 LYS A CA 1
ATOM 646 C C . LYS A 1 85 ? 16.474 45.848 31.572 1.00 17.18 98 LYS A C 1
ATOM 647 O O . LYS A 1 85 ? 16.377 47.068 31.445 1.00 17.53 98 LYS A O 1
ATOM 653 N N . VAL A 1 86 ? 17.055 45.287 32.630 1.00 17.36 99 VAL A N 1
ATOM 654 C CA . VAL A 1 86 ? 17.616 46.127 33.684 1.00 18.07 99 VAL A CA 1
ATOM 655 C C . VAL A 1 86 ? 19.122 46.321 33.529 1.00 17.64 99 VAL A C 1
ATOM 656 O O . VAL A 1 86 ? 19.801 46.765 34.458 1.00 19.49 99 VAL A O 1
ATOM 660 N N . GLY A 1 87 ? 19.641 45.978 32.351 1.00 19.08 100 GLY A N 1
ATOM 661 C CA . GLY A 1 87 ? 21.054 46.180 32.074 1.00 18.81 100 GLY A CA 1
ATOM 662 C C . GLY A 1 87 ? 22.025 45.027 32.218 1.00 18.67 100 GLY A C 1
ATOM 663 O O . GLY A 1 87 ? 23.215 45.201 31.959 1.00 18.66 100 GLY A O 1
ATOM 664 N N . ILE A 1 88 ? 21.542 43.857 32.622 1.00 16.44 101 ILE A N 1
ATOM 665 C CA . ILE A 1 88 ? 22.421 42.702 32.787 1.00 15.99 101 ILE A CA 1
ATOM 666 C C . ILE A 1 88 ? 22.599 41.968 31.464 1.00 16.49 101 ILE A C 1
ATOM 667 O O . ILE A 1 88 ? 21.625 41.628 30.793 1.00 17.29 101 ILE A O 1
ATOM 672 N N . ASN A 1 89 ? 23.849 41.726 31.090 1.00 16.58 102 ASN A N 1
ATOM 673 C CA . ASN A 1 89 ? 24.132 41.029 29.845 1.00 17.20 102 ASN A CA 1
ATOM 674 C C . ASN A 1 89 ? 25.202 39.966 29.996 1.00 15.52 102 ASN A C 1
ATOM 675 O O . ASN A 1 89 ? 25.997 39.989 30.938 1.00 15.38 102 ASN A O 1
ATOM 680 N N . PRO A 1 90 ? 25.224 39.003 29.065 1.00 14.99 103 PRO A N 1
ATOM 681 C CA . PRO A 1 90 ? 26.215 37.930 29.093 1.00 14.78 103 PRO A CA 1
ATOM 682 C C . PRO A 1 90 ? 27.585 38.601 29.103 1.00 15.18 103 PRO A C 1
ATOM 683 O O . PRO A 1 90 ? 27.814 39.561 28.361 1.00 15.12 103 PRO A O 1
ATOM 687 N N . GLY A 1 91 ? 28.483 38.114 29.949 1.00 13.57 104 GLY A N 1
ATOM 688 C CA . GLY A 1 91 ? 29.806 38.702 30.025 1.00 16.41 104 GLY A CA 1
ATOM 689 C C . GLY A 1 91 ? 30.031 39.458 31.319 1.00 16.52 104 GLY A C 1
ATOM 690 O O . GLY A 1 91 ? 31.162 39.558 31.792 1.00 18.00 104 GLY A O 1
ATOM 691 N N . ASP A 1 92 ? 28.960 39.995 31.894 1.00 15.76 105 ASP A N 1
ATOM 692 C CA . ASP A 1 92 ? 29.073 40.734 33.148 1.00 15.89 105 ASP A CA 1
ATOM 693 C C . ASP A 1 92 ? 29.517 39.821 34.285 1.00 16.39 105 ASP A C 1
ATOM 694 O O . ASP A 1 92 ? 29.117 38.659 34.352 1.00 15.58 105 ASP A O 1
ATOM 699 N N . VAL A 1 93 ? 30.351 40.346 35.177 1.00 16.59 106 VAL A N 1
ATOM 700 C CA . VAL A 1 93 ? 30.798 39.575 36.331 1.00 16.84 106 VAL A CA 1
ATOM 701 C C . VAL A 1 93 ? 29.655 39.696 37.337 1.00 15.57 106 VAL A C 1
ATOM 702 O O . VAL A 1 93 ? 29.200 40.799 37.634 1.00 15.17 106 VAL A O 1
ATOM 706 N N . LEU A 1 94 ? 29.186 38.564 37.854 1.00 14.92 107 LEU A N 1
ATOM 707 C CA . LEU A 1 94 ? 28.060 38.572 38.784 1.00 15.22 107 LEU A CA 1
ATOM 708 C C . LEU A 1 94 ? 28.155 39.607 39.905 1.00 15.70 107 LEU A C 1
ATOM 709 O O . LEU A 1 94 ? 27.191 40.319 40.179 1.00 16.26 107 LEU A O 1
ATOM 714 N N . ARG A 1 95 ? 29.311 39.693 40.552 1.00 17.56 108 ARG A N 1
ATOM 715 C CA . ARG A 1 95 ? 29.491 40.648 41.645 1.00 19.90 108 ARG A CA 1
ATOM 716 C C . ARG A 1 95 ? 29.149 42.075 41.221 1.00 20.54 108 ARG A C 1
ATOM 717 O O . ARG A 1 95 ? 28.652 42.870 42.021 1.00 20.87 108 ARG A O 1
ATOM 725 N N . ASN A 1 96 ? 29.404 42.388 39.954 1.00 20.62 109 ASN A N 1
ATOM 726 C CA . ASN A 1 96 ? 29.152 43.722 39.422 1.00 21.52 109 ASN A CA 1
ATOM 727 C C . ASN A 1 96 ? 27.690 44.028 39.099 1.00 20.01 109 ASN A C 1
ATOM 728 O O . ASN A 1 96 ? 27.337 45.183 38.855 1.00 21.59 109 ASN A O 1
ATOM 733 N N . VAL A 1 97 ? 26.837 43.008 39.096 1.00 18.37 110 VAL A N 1
ATOM 734 C CA . VAL A 1 97 ? 25.429 43.231 38.786 1.00 17.23 110 VAL A CA 1
ATOM 735 C C . VAL A 1 97 ? 24.464 42.593 39.779 1.00 16.78 110 VAL A C 1
ATOM 736 O O . VAL A 1 97 ? 23.250 42.682 39.607 1.00 15.36 110 VAL A O 1
ATOM 740 N N . ILE A 1 98 ? 25.000 41.965 40.820 1.00 17.20 111 ILE A N 1
ATOM 741 C CA . ILE A 1 98 ? 24.167 41.301 41.821 1.00 18.58 111 ILE A CA 1
ATOM 742 C C . ILE A 1 98 ? 23.180 42.264 42.479 1.00 17.83 111 ILE A C 1
ATOM 743 O O . ILE A 1 98 ? 22.097 41.865 42.906 1.00 16.18 111 ILE A O 1
ATOM 748 N N . ASP A 1 99 ? 23.558 43.535 42.557 1.00 18.83 112 ASP A N 1
ATOM 749 C CA . ASP A 1 99 ? 22.699 44.543 43.162 1.00 21.11 112 ASP A CA 1
ATOM 750 C C . ASP A 1 99 ? 21.337 44.592 42.473 1.00 20.46 112 ASP A C 1
ATOM 751 O O . ASP A 1 99 ? 20.329 44.931 43.093 1.00 20.88 112 ASP A O 1
ATOM 756 N N . LYS A 1 100 ? 21.307 44.246 41.190 1.00 19.82 113 LYS A N 1
ATOM 757 C CA . LYS A 1 100 ? 20.063 44.271 40.431 1.00 21.16 113 LYS A CA 1
ATOM 758 C C . LYS A 1 100 ? 19.163 43.064 40.684 1.00 20.86 113 LYS A C 1
ATOM 759 O O . LYS A 1 100 ? 18.053 42.985 40.153 1.00 21.12 113 LYS A O 1
ATOM 765 N N . LEU A 1 101 ? 19.634 42.131 41.506 1.00 19.04 114 LEU A N 1
ATOM 766 C CA . LEU A 1 101 ? 18.850 40.943 41.829 1.00 19.88 114 LEU A CA 1
ATOM 767 C C . LEU A 1 101 ? 18.201 41.085 43.202 1.00 19.48 114 LEU A C 1
ATOM 768 O O . LEU A 1 101 ? 17.389 40.251 43.606 1.00 17.90 114 LEU A O 1
ATOM 773 N N . GLY A 1 102 ? 18.563 42.145 43.916 1.00 21.55 115 GLY A N 1
ATOM 774 C CA . GLY A 1 102 ? 18.004 42.363 45.238 1.00 24.64 115 GLY A CA 1
ATOM 775 C C . GLY A 1 102 ? 16.814 43.298 45.213 1.00 27.06 115 GLY A C 1
ATOM 776 O O . GLY A 1 102 ? 16.966 44.494 44.978 1.00 28.76 115 GLY A O 1
#

Organism: Thermoplasma acidophilum (strain ATCC 25905 / DSM 1728 / JCM 9062 / NBRC 15155 / AMRC-C165) (NCBI:txid273075)

Nearest PDB structures (foldseek):
  1qw2-assembly1_A  TM=1.010E+00  e=2.809E-16  Thermoplasma acidophilum
  8chv-assembly1_D  TM=6.691E-01  e=3.568E+00  Homo sapiens
  6anw-assembly3_C  TM=4.976E-01  e=3.568E+00  Shewanella xiamenensis
  6anw-assembly2_B  TM=5.749E-01  e=5.090E+00  Shewanella xiamenensis
  7phw-assembly2_D  TM=5.577E-01  e=9.766E+00  Plasmodium falciparum 3D7